Protein AF-D2I248-F1 (afdb_monomer_lite)

Foldseek 3Di:
DWDDDPPDTDDVVQWDDDDPPDTKGDDPDAPDPPDID

InterPro domains:
  IPR036265 HIT-like superfamily [G3DSA:3.30.428.10] (1-37)
  IPR052677 Dinucleoside polyphosphate hydrolase [PTHR46981] (1-37)

Radius of gyration: 10.16 Å; chains: 1; bounding b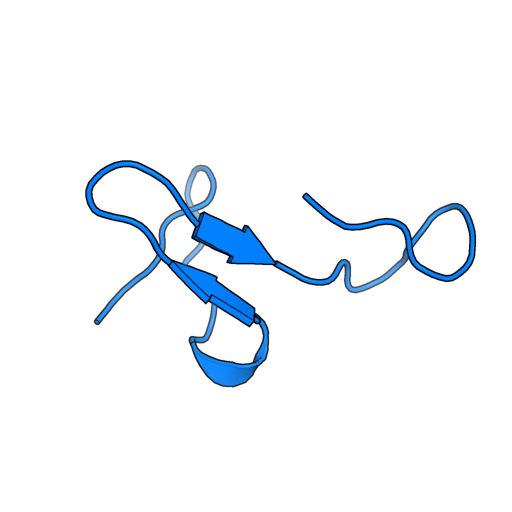ox: 27×22×20 Å

Secondary structure (DSSP, 8-state):
--EEETTEEEPGGGEEEE-SS-EEEB-SS-SSTT-B-

Structure (mmCIF, N/CA/C/O backbone):
data_AF-D2I248-F1
#
_entry.id   AF-D2I248-F1
#
loop_
_atom_site.group_PDB
_atom_site.id
_atom_site.type_symbol
_atom_site.label_atom_id
_atom_site.label_alt_id
_atom_site.label_comp_id
_atom_site.label_asym_id
_atom_site.label_entity_id
_atom_site.label_seq_id
_atom_site.pdbx_PDB_ins_code
_atom_site.Cartn_x
_atom_site.Cartn_y
_atom_site.Cartn_z
_atom_site.occupancy
_atom_site.B_iso_or_equiv
_atom_site.auth_seq_id
_atom_site.auth_comp_id
_atom_site.auth_asym_id
_atom_site.auth_atom_id
_atom_site.pdbx_PDB_model_num
ATOM 1 N N . MET A 1 1 ? -13.769 6.480 0.020 1.00 67.19 1 MET A N 1
ATOM 2 C CA . MET A 1 1 ? -12.717 6.451 1.063 1.00 67.19 1 MET A CA 1
ATOM 3 C C . MET A 1 1 ? -11.473 7.127 0.515 1.00 67.19 1 MET A C 1
ATOM 5 O O . MET A 1 1 ? -11.052 6.767 -0.577 1.00 67.19 1 MET A O 1
ATOM 9 N N . SER A 1 2 ? -10.924 8.112 1.224 1.00 85.69 2 SER A N 1
ATOM 10 C CA . SER A 1 2 ? -9.717 8.835 0.810 1.00 85.69 2 SER A CA 1
ATOM 11 C C . SER A 1 2 ? -8.561 8.525 1.756 1.00 85.69 2 SER A C 1
ATOM 13 O O . SER A 1 2 ? -8.691 8.749 2.957 1.00 85.69 2 SER A O 1
ATOM 15 N N . PHE A 1 3 ? -7.438 8.049 1.224 1.00 97.62 3 PHE A N 1
ATOM 16 C CA . PHE A 1 3 ? -6.198 7.868 1.978 1.00 97.62 3 PHE A CA 1
ATOM 17 C C . PHE A 1 3 ? -5.298 9.082 1.740 1.00 97.62 3 PHE A C 1
ATOM 19 O O . PHE A 1 3 ? -5.064 9.448 0.588 1.00 97.62 3 PHE A O 1
ATOM 26 N N . ARG A 1 4 ? -4.824 9.734 2.806 1.00 98.06 4 ARG A N 1
ATOM 27 C CA . ARG A 1 4 ? -3.908 10.881 2.712 1.00 98.06 4 ARG A CA 1
ATOM 28 C C . ARG A 1 4 ? -2.485 10.445 3.034 1.00 98.06 4 ARG A C 1
ATOM 30 O O . ARG A 1 4 ? -2.256 9.802 4.051 1.00 98.06 4 ARG A O 1
ATOM 37 N N . PHE A 1 5 ? -1.544 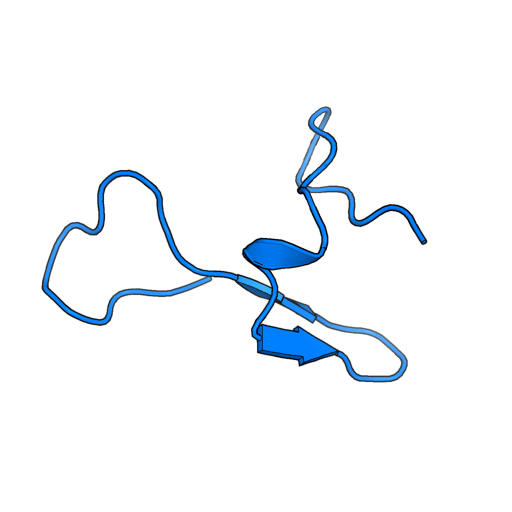10.848 2.187 1.00 98.19 5 PHE A N 1
ATOM 38 C CA . PHE A 1 5 ? -0.110 10.739 2.438 1.00 98.19 5 PHE A CA 1
ATOM 39 C C . PHE A 1 5 ? 0.514 12.123 2.223 1.00 98.19 5 PHE A C 1
ATOM 41 O O . PHE A 1 5 ? 0.676 12.583 1.089 1.00 98.19 5 PHE A O 1
ATOM 48 N N . GLY A 1 6 ? 0.751 12.845 3.322 1.00 97.31 6 GLY A N 1
ATOM 49 C CA . GLY A 1 6 ? 1.027 14.282 3.279 1.00 97.31 6 GLY A CA 1
ATOM 50 C C . GLY A 1 6 ? -0.141 15.063 2.660 1.00 97.31 6 GLY A C 1
ATOM 51 O O . GLY A 1 6 ? -1.295 14.897 3.059 1.00 97.31 6 GLY A O 1
ATOM 52 N N . GLN A 1 7 ? 0.153 15.896 1.659 1.00 98.00 7 GLN A N 1
ATOM 53 C CA . GLN A 1 7 ? -0.854 16.689 0.935 1.00 98.00 7 GLN A CA 1
ATOM 54 C C . GLN A 1 7 ? -1.503 15.943 -0.245 1.00 98.00 7 GLN A C 1
ATOM 56 O O . GLN A 1 7 ? -2.355 16.501 -0.935 1.00 98.00 7 GLN A O 1
ATOM 61 N N . HIS A 1 8 ? -1.126 14.685 -0.493 1.00 97.88 8 HIS A N 1
ATOM 62 C CA . HIS A 1 8 ? -1.606 13.918 -1.641 1.00 97.88 8 HIS A CA 1
ATOM 63 C C . HIS A 1 8 ? -2.692 12.913 -1.254 1.00 97.88 8 HIS A C 1
ATOM 65 O O . HIS A 1 8 ? -2.628 12.264 -0.207 1.00 97.88 8 HIS A O 1
ATOM 71 N N . LEU A 1 9 ? -3.674 12.753 -2.144 1.00 98.19 9 LEU A N 1
ATOM 72 C CA . LEU A 1 9 ? -4.667 11.686 -2.064 1.00 98.19 9 LEU A CA 1
ATOM 73 C C . LEU A 1 9 ? -4.149 10.435 -2.780 1.00 98.19 9 LEU A C 1
ATOM 75 O O . LEU A 1 9 ? -3.804 10.481 -3.962 1.00 98.19 9 LEU A O 1
ATOM 79 N N . ILE A 1 10 ? -4.133 9.309 -2.072 1.00 98.31 10 ILE A N 1
ATOM 80 C CA . ILE A 1 10 ? -3.751 8.002 -2.603 1.00 98.31 10 ILE A CA 1
ATOM 81 C C . ILE A 1 10 ? -5.008 7.262 -3.064 1.00 98.31 10 ILE A C 1
ATOM 83 O O . ILE A 1 10 ? -6.001 7.155 -2.338 1.00 98.31 10 ILE A O 1
ATOM 87 N N . LYS A 1 11 ? -4.969 6.754 -4.300 1.00 97.56 11 LYS A N 1
ATOM 88 C CA . LYS A 1 11 ? -6.063 5.962 -4.872 1.00 97.56 11 LYS A CA 1
ATOM 89 C C . LYS A 1 11 ? -6.208 4.644 -4.096 1.00 97.56 11 LYS A C 1
ATOM 91 O O . LYS A 1 11 ? -5.198 3.979 -3.879 1.00 97.56 11 LYS A O 1
ATOM 96 N N . PRO A 1 12 ? -7.432 4.199 -3.761 1.00 97.69 12 PRO A N 1
ATOM 97 C CA . PRO A 1 12 ? -7.629 2.923 -3.072 1.00 97.69 12 PRO A CA 1
ATOM 98 C C . PRO A 1 12 ? -7.023 1.715 -3.800 1.00 97.69 12 PRO A C 1
ATOM 100 O O . PRO A 1 12 ? -6.594 0.776 -3.152 1.00 97.69 12 PRO A O 1
ATOM 103 N N . SER A 1 13 ? -6.918 1.757 -5.133 1.00 97.94 13 SER A N 1
ATOM 104 C CA . SER A 1 13 ? -6.369 0.665 -5.951 1.00 97.94 13 SER A CA 1
ATOM 105 C C . SER A 1 13 ? -4.892 0.342 -5.696 1.00 97.94 13 SER A C 1
ATOM 107 O O . SER A 1 13 ? -4.424 -0.695 -6.148 1.00 97.94 13 SER A O 1
ATOM 109 N N . VAL A 1 14 ? -4.140 1.237 -5.045 1.00 98.12 14 VAL A N 1
ATOM 110 C CA . VAL A 1 14 ? -2.722 1.016 -4.698 1.00 98.12 14 VAL A CA 1
ATOM 111 C C . VAL A 1 14 ? -2.506 0.797 -3.196 1.00 98.12 14 VAL A C 1
ATOM 113 O O . VAL A 1 14 ? -1.364 0.695 -2.754 1.00 98.12 14 VAL A O 1
ATOM 116 N N . VAL A 1 15 ? -3.590 0.721 -2.419 1.00 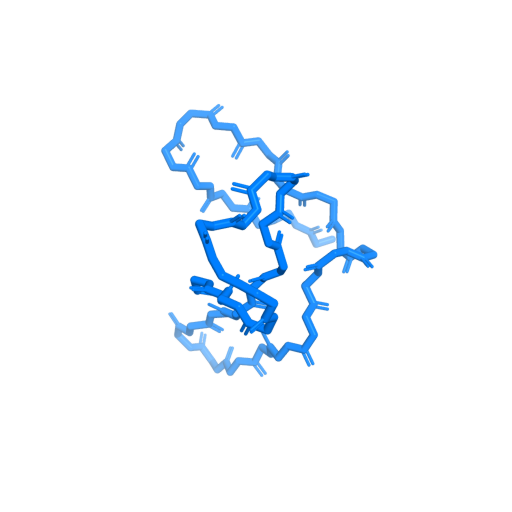98.31 15 VAL A N 1
ATOM 117 C CA . VAL A 1 15 ? -3.592 0.398 -0.987 1.00 98.31 15 VAL A CA 1
ATOM 118 C C . VAL A 1 15 ? -4.019 -1.059 -0.844 1.00 98.31 15 VAL A C 1
ATOM 120 O O . VAL A 1 15 ? -5.101 -1.424 -1.294 1.00 98.31 15 VAL A O 1
ATOM 123 N N . PHE A 1 16 ? -3.180 -1.895 -0.236 1.00 98.25 16 PHE A N 1
ATOM 124 C CA . PHE A 1 16 ? -3.417 -3.346 -0.160 1.00 98.25 16 PHE A CA 1
ATOM 125 C C . PHE A 1 16 ? -3.736 -3.838 1.258 1.00 98.25 16 PHE A C 1
ATOM 127 O O . PHE A 1 16 ? -4.187 -4.967 1.427 1.00 98.25 16 PHE A O 1
ATOM 134 N N . LEU A 1 17 ? -3.536 -2.996 2.273 1.00 98.50 17 LEU A N 1
ATOM 135 C CA . LEU A 1 17 ? -3.951 -3.263 3.645 1.00 98.50 17 LEU A CA 1
ATOM 136 C C . LEU A 1 17 ? -4.516 -1.988 4.261 1.00 98.50 17 LEU A C 1
ATOM 138 O O . LEU A 1 17 ? -3.968 -0.900 4.080 1.00 98.50 17 LEU A O 1
ATOM 142 N N . LYS A 1 18 ? -5.596 -2.135 5.021 1.00 98.25 18 LYS A N 1
ATOM 143 C CA . LYS A 1 18 ? -6.167 -1.084 5.854 1.00 98.25 18 LYS A CA 1
ATOM 144 C C . LYS A 1 18 ? -6.545 -1.694 7.195 1.00 98.25 18 LYS A C 1
ATOM 146 O O . LYS A 1 18 ? -7.227 -2.714 7.234 1.00 98.25 18 LYS A O 1
ATOM 151 N N . THR A 1 19 ? -6.128 -1.049 8.270 1.00 98.06 19 THR A N 1
ATOM 152 C CA . THR A 1 19 ? -6.596 -1.324 9.628 1.00 98.06 19 THR A CA 1
ATOM 153 C C . THR A 1 19 ? -7.422 -0.137 10.118 1.00 98.06 19 THR A C 1
ATOM 155 O O . THR A 1 19 ? -7.728 0.785 9.357 1.00 98.06 19 THR A O 1
ATOM 158 N N . GLU A 1 20 ? -7.814 -0.155 11.387 1.00 97.69 20 GLU A N 1
ATOM 159 C CA . GLU A 1 20 ? -8.542 0.957 11.996 1.00 97.69 20 GLU A CA 1
ATOM 160 C C . GLU A 1 20 ? -7.744 2.272 11.959 1.00 97.69 20 GLU A C 1
ATOM 162 O O . GLU A 1 20 ? -8.312 3.325 11.678 1.00 97.69 20 GLU A O 1
ATOM 167 N N . LEU A 1 21 ? -6.422 2.202 12.162 1.00 97.94 21 LEU A N 1
ATOM 168 C CA . LEU A 1 21 ? -5.559 3.380 12.325 1.00 97.94 21 LEU A CA 1
ATOM 169 C C . LEU A 1 21 ? -4.473 3.524 11.248 1.00 97.94 21 LEU A C 1
ATOM 171 O O . LEU A 1 21 ? -3.834 4.572 11.168 1.00 97.94 21 LEU A O 1
ATOM 175 N N . SER A 1 22 ? -4.270 2.505 10.410 1.00 98.25 22 SER A N 1
ATOM 176 C CA . SER A 1 22 ? -3.166 2.465 9.446 1.00 98.25 22 SER A CA 1
ATOM 177 C C . SER A 1 22 ? -3.612 1.981 8.071 1.00 98.25 22 SER A C 1
ATOM 179 O O . SER A 1 22 ? -4.669 1.373 7.891 1.00 98.25 22 SER A O 1
ATOM 181 N N . PHE A 1 23 ? -2.765 2.219 7.077 1.00 98.62 23 PHE A N 1
ATOM 182 C CA . PHE A 1 23 ? -2.882 1.620 5.756 1.00 98.62 23 PHE A CA 1
ATOM 183 C C . PHE A 1 23 ? -1.488 1.38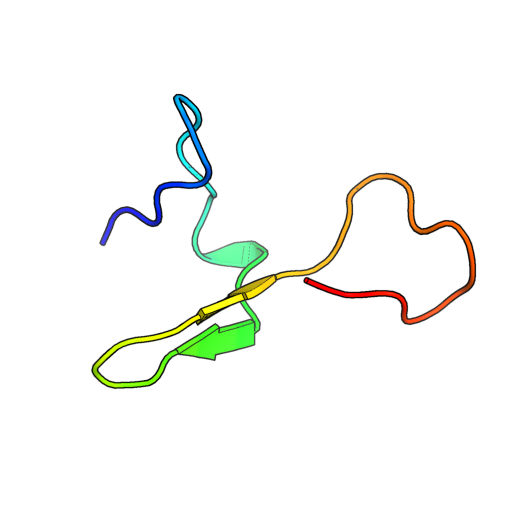3 5.178 1.00 98.62 23 PHE A C 1
ATOM 185 O O . PHE A 1 23 ? -0.550 2.070 5.570 1.00 98.62 23 PHE A O 1
ATOM 192 N N . ALA A 1 24 ? -1.373 0.425 4.260 1.00 98.62 24 ALA A N 1
ATOM 193 C CA . ALA A 1 24 ? -0.138 0.140 3.538 1.00 98.62 24 ALA A CA 1
ATOM 194 C C . ALA A 1 24 ? -0.361 0.246 2.023 1.00 98.62 24 ALA A C 1
ATOM 196 O O . ALA A 1 24 ? -1.406 -0.172 1.505 1.00 98.62 24 ALA A O 1
ATOM 197 N N . LEU A 1 25 ? 0.614 0.808 1.309 1.00 98.75 25 LEU A N 1
ATOM 198 C CA . LEU A 1 25 ? 0.544 1.103 -0.119 1.00 98.75 25 LEU A CA 1
ATOM 199 C C . LEU A 1 25 ? 1.779 0.627 -0.896 1.00 98.75 25 LEU A C 1
ATOM 201 O O . LEU A 1 25 ? 2.884 0.500 -0.366 1.00 98.75 25 LEU A O 1
ATOM 205 N N . VAL A 1 26 ? 1.599 0.407 -2.199 1.00 98.56 26 VAL A N 1
ATOM 206 C CA . VAL A 1 26 ? 2.715 0.141 -3.118 1.00 98.56 26 VAL A CA 1
ATOM 207 C C . VAL A 1 26 ? 3.352 1.441 -3.613 1.00 98.56 26 VAL A C 1
ATOM 209 O O . VAL A 1 26 ? 2.670 2.426 -3.906 1.00 98.56 26 VAL A O 1
ATOM 212 N N . ASN A 1 27 ? 4.678 1.446 -3.751 1.00 98.44 27 ASN A N 1
ATOM 213 C CA . ASN A 1 27 ? 5.414 2.592 -4.281 1.00 98.44 27 ASN A CA 1
ATOM 214 C C . ASN A 1 27 ? 5.380 2.636 -5.814 1.00 98.44 27 ASN A C 1
ATOM 216 O O . ASN A 1 27 ? 5.542 1.616 -6.478 1.00 98.44 27 ASN A O 1
ATOM 220 N N . ARG A 1 28 ? 5.289 3.843 -6.394 1.00 97.75 28 ARG A N 1
ATOM 221 C CA . ARG A 1 28 ? 5.397 4.042 -7.855 1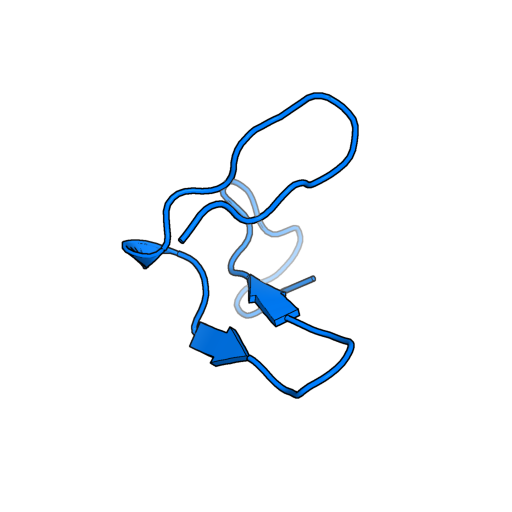.00 97.75 28 ARG A CA 1
ATOM 222 C C . ARG A 1 28 ? 6.792 3.707 -8.402 1.00 97.75 28 ARG A C 1
ATOM 224 O O . ARG A 1 28 ? 6.907 3.236 -9.527 1.00 97.75 28 ARG A O 1
ATOM 231 N N . LYS A 1 29 ? 7.841 4.008 -7.631 1.00 98.19 29 LYS A N 1
ATOM 232 C CA . LYS A 1 29 ? 9.251 3.724 -7.946 1.00 98.19 29 LYS A CA 1
ATOM 233 C C . LYS A 1 29 ? 9.914 3.100 -6.716 1.00 98.19 29 LYS A C 1
ATOM 235 O O . LYS A 1 29 ? 10.523 3.821 -5.924 1.00 98.19 29 LYS A O 1
ATOM 240 N N . PRO A 1 30 ? 9.719 1.798 -6.479 1.00 98.31 30 PRO A N 1
ATOM 241 C CA . PRO A 1 30 ? 10.323 1.141 -5.333 1.00 98.31 30 PRO A CA 1
ATOM 242 C C . PRO A 1 30 ? 11.849 1.070 -5.517 1.00 98.31 30 PRO A C 1
ATOM 244 O O . PRO A 1 30 ? 12.331 0.846 -6.622 1.00 98.31 30 PRO A O 1
ATOM 247 N N . VAL A 1 31 ? 12.611 1.272 -4.436 1.00 98.50 31 VAL A N 1
ATOM 248 C CA . VAL A 1 31 ? 14.092 1.201 -4.470 1.00 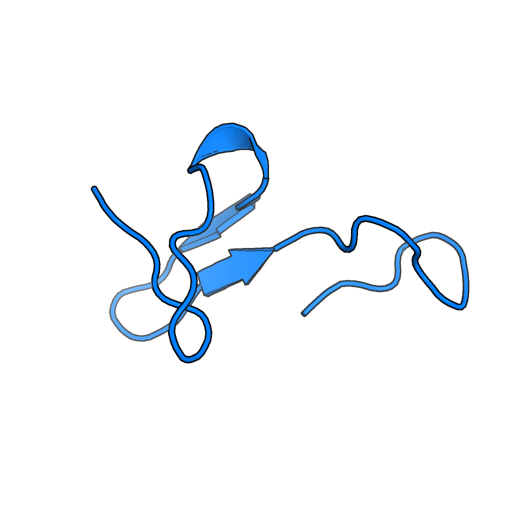98.50 31 VAL A CA 1
ATOM 249 C C . VAL A 1 31 ? 14.571 -0.227 -4.741 1.00 98.50 31 VAL A C 1
ATOM 251 O O . VAL A 1 31 ? 15.568 -0.429 -5.422 1.00 98.50 31 VAL A O 1
ATOM 254 N N . VAL A 1 32 ? 13.826 -1.211 -4.237 1.00 98.50 32 VAL A N 1
ATOM 255 C CA . VAL A 1 32 ? 13.994 -2.641 -4.518 1.00 98.50 32 VAL A CA 1
ATOM 256 C C . VAL A 1 32 ? 12.615 -3.270 -4.736 1.00 98.50 32 VAL A C 1
ATOM 258 O O . VAL A 1 32 ? 11.640 -2.760 -4.170 1.00 98.50 32 VAL A O 1
ATOM 261 N N . PRO A 1 33 ? 12.489 -4.354 -5.523 1.00 98.56 33 PRO A N 1
ATOM 262 C CA . PRO A 1 33 ? 11.216 -5.048 -5.707 1.00 98.56 33 PRO A CA 1
ATOM 263 C C . PRO A 1 33 ? 10.540 -5.382 -4.372 1.00 98.56 33 PRO A C 1
ATOM 265 O O . PRO A 1 33 ? 11.188 -5.830 -3.431 1.00 98.56 33 PRO A O 1
ATOM 268 N N . GLY A 1 34 ? 9.235 -5.122 -4.283 1.00 97.38 34 GLY A N 1
ATOM 269 C CA . GLY A 1 34 ? 8.451 -5.369 -3.068 1.00 97.38 34 GLY A CA 1
ATOM 270 C C . GLY A 1 34 ? 8.539 -4.282 -1.990 1.00 97.38 34 GLY A C 1
ATOM 271 O O . GLY A 1 34 ? 7.844 -4.388 -0.985 1.00 97.38 34 GLY A O 1
ATOM 272 N N . ARG A 1 35 ? 9.325 -3.209 -2.175 1.00 98.19 35 ARG A N 1
ATOM 273 C CA . ARG A 1 35 ? 9.354 -2.103 -1.204 1.00 98.19 35 ARG A CA 1
ATOM 274 C C . ARG A 1 35 ? 8.026 -1.332 -1.179 1.00 98.19 35 ARG A C 1
ATOM 276 O O . ARG A 1 35 ? 7.676 -0.642 -2.140 1.00 98.19 35 ARG A O 1
ATOM 283 N N . ILE A 1 36 ? 7.360 -1.373 -0.032 1.00 98.56 36 ILE A N 1
ATOM 284 C CA . ILE A 1 36 ? 6.068 -0.741 0.291 1.00 98.56 36 ILE A CA 1
ATOM 285 C C . ILE A 1 36 ? 6.236 0.374 1.338 1.00 98.56 36 ILE A C 1
ATOM 287 O O . ILE A 1 36 ? 7.349 0.588 1.827 1.00 98.56 36 ILE A O 1
ATOM 291 N N . LEU A 1 37 ? 5.152 1.095 1.638 1.00 97.69 37 LEU A N 1
ATOM 292 C CA . LEU A 1 37 ? 5.034 2.049 2.749 1.00 97.69 37 LEU A CA 1
ATOM 293 C C . LEU A 1 37 ? 3.782 1.757 3.572 1.00 97.69 37 LEU A C 1
ATOM 295 O O . LEU A 1 37 ? 2.790 1.307 2.954 1.00 97.69 37 LEU A O 1
#

Organism: Ailuropoda melanoleuca (NCBI:txid9646)

pLDDT: mean 96.96, std 5.37, range [67.19, 98.75]

Sequence (37 aa):
MSFRFGQHLIKPSVVFLKTELSFALVNRKPVVPGRIL